Protein AF-A0A6M0SLJ3-F1 (afdb_monomer)

pLDDT: mean 90.62, std 9.74, range [48.72, 97.94]

Radius of gyration: 13.74 Å; Cα contacts (8 Å, |Δi|>4): 131; chains: 1; bounding box: 37×31×34 Å

Solvent-accessible surface area (backbone atoms only — not comparable to full-atom values): 4900 Å² total; per-residue (Å²): 132,86,58,67,67,47,37,54,52,41,53,52,51,47,52,48,25,61,68,64,41,78,36,74,42,58,49,100,84,68,49,77,43,29,29,4,39,68,77,52,101,50,31,32,41,36,32,31,76,84,76,57,31,41,35,35,32,49,76,88,35,81,78,49,72,47,44,55,84,47,65,60,63,60,55,46,48,73,57,48,55,70,62,70,76,110

Organism: Clostridium botulinum (NCBI:txid1491)

Foldseek 3Di:
DAPPVLLVVLVVQQCQQQVVQPDFDADPVRHTQWGGDDPDPFWTWIAGPPPQWIFIGGNRDTPDIDHSRDCVVVVCCVVVVVVVVD

Mean predicted aligned error: 4.45 Å

Structure (mmCIF, N/CA/C/O backbone):
data_AF-A0A6M0SLJ3-F1
#
_entry.id   AF-A0A6M0SLJ3-F1
#
loop_
_atom_site.group_PDB
_atom_site.id
_atom_site.type_symbol
_atom_site.label_atom_id
_atom_site.label_alt_id
_atom_site.label_comp_id
_atom_site.label_asym_id
_atom_site.label_entity_id
_atom_site.label_seq_id
_atom_site.pdbx_PDB_ins_code
_atom_site.Cartn_x
_atom_site.Cartn_y
_atom_site.Cartn_z
_atom_site.occupancy
_atom_site.B_iso_or_equiv
_atom_site.auth_seq_id
_atom_site.auth_comp_id
_atom_site.auth_asym_id
_atom_site.auth_atom_id
_atom_site.pdbx_PDB_model_num
ATOM 1 N N . MET A 1 1 ? 2.341 10.862 21.116 1.00 51.56 1 MET A N 1
ATOM 2 C CA . MET A 1 1 ? 2.076 12.155 20.445 1.00 51.56 1 MET A CA 1
ATOM 3 C C . MET A 1 1 ? 1.934 11.847 18.967 1.00 51.56 1 MET A C 1
ATOM 5 O O . MET A 1 1 ? 2.883 11.305 18.415 1.00 51.56 1 MET A O 1
ATOM 9 N N . LYS A 1 2 ? 0.767 12.092 18.361 1.00 58.59 2 LYS A N 1
ATOM 10 C CA . LYS A 1 2 ? 0.538 11.801 16.937 1.00 58.59 2 LYS A CA 1
ATOM 11 C C . LYS A 1 2 ? 1.409 12.737 16.093 1.00 58.59 2 LYS A C 1
ATOM 13 O O . LYS A 1 2 ? 1.412 13.945 16.340 1.00 58.59 2 LYS A O 1
ATOM 18 N N . ASN A 1 3 ? 2.189 12.198 15.157 1.00 77.12 3 ASN A N 1
ATOM 19 C CA . ASN A 1 3 ? 2.967 13.027 14.240 1.00 77.12 3 ASN A CA 1
ATOM 20 C C . ASN A 1 3 ? 2.054 13.460 13.086 1.00 77.12 3 ASN A C 1
ATOM 22 O O . ASN A 1 3 ? 1.827 12.708 12.142 1.00 77.12 3 ASN A O 1
ATOM 26 N N . ILE A 1 4 ? 1.522 14.677 13.200 1.00 79.88 4 ILE A N 1
ATOM 27 C CA . ILE A 1 4 ? 0.550 15.262 12.263 1.00 79.88 4 ILE A CA 1
ATOM 28 C C . ILE A 1 4 ? 1.086 15.282 10.820 1.00 79.88 4 ILE A C 1
ATOM 30 O O . ILE A 1 4 ? 0.299 15.234 9.876 1.00 79.88 4 ILE A O 1
ATOM 34 N N . ASP A 1 5 ? 2.407 15.354 10.627 1.00 84.25 5 ASP A N 1
ATOM 35 C CA . ASP A 1 5 ? 3.001 15.334 9.287 1.00 84.25 5 ASP A CA 1
ATOM 36 C C . ASP A 1 5 ? 2.924 13.940 8.643 1.00 84.25 5 ASP A C 1
ATOM 38 O O . ASP A 1 5 ? 2.508 13.812 7.491 1.00 84.25 5 ASP A O 1
ATOM 42 N N . ILE A 1 6 ? 3.218 12.885 9.414 1.00 87.00 6 ILE A N 1
ATOM 43 C CA . ILE A 1 6 ? 3.105 11.490 8.954 1.00 87.00 6 ILE A CA 1
ATOM 44 C C . ILE A 1 6 ? 1.665 11.184 8.558 1.00 87.00 6 ILE A C 1
ATOM 46 O O . ILE A 1 6 ? 1.420 10.677 7.468 1.00 87.00 6 ILE A O 1
ATOM 50 N N . GLU A 1 7 ? 0.713 11.551 9.413 1.00 90.25 7 GLU A N 1
ATOM 51 C CA . GLU A 1 7 ? -0.711 11.318 9.183 1.00 90.25 7 GLU A CA 1
ATOM 52 C C . GLU A 1 7 ? -1.194 11.993 7.890 1.00 90.25 7 GLU A C 1
ATOM 54 O O . GLU A 1 7 ? -1.834 11.368 7.043 1.00 90.25 7 GLU A O 1
ATOM 59 N N . LYS A 1 8 ? -0.831 13.264 7.675 1.00 91.56 8 LYS A N 1
ATOM 60 C CA . LYS A 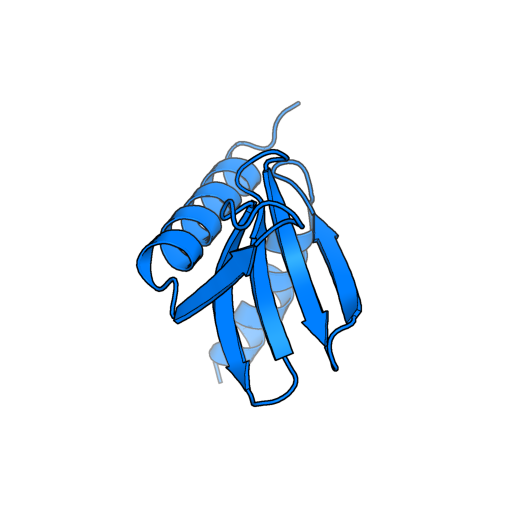1 8 ? -1.183 13.982 6.441 1.00 91.56 8 LYS A CA 1
ATOM 61 C C . LYS A 1 8 ? -0.593 13.318 5.2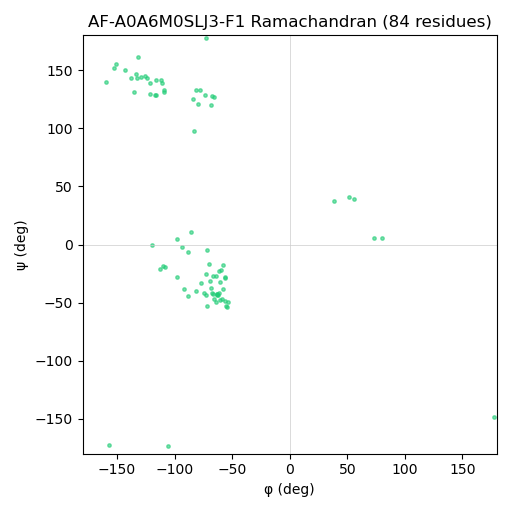00 1.00 91.56 8 LYS A C 1
ATOM 63 O O . LYS A 1 8 ? -1.272 13.249 4.175 1.00 91.56 8 LYS A O 1
ATOM 68 N N . LYS A 1 9 ? 0.659 12.856 5.261 1.00 91.25 9 LYS A N 1
ATOM 69 C CA . LYS A 1 9 ? 1.308 12.152 4.143 1.00 91.25 9 LYS A CA 1
ATOM 70 C C . LYS A 1 9 ? 0.650 10.805 3.886 1.00 91.25 9 LYS A C 1
ATOM 72 O O . LYS A 1 9 ? 0.366 10.494 2.734 1.00 91.25 9 LYS A O 1
ATOM 77 N N . PHE A 1 10 ? 0.323 10.068 4.941 1.00 94.62 10 PHE A N 1
ATOM 78 C CA . PHE A 1 10 ? -0.402 8.809 4.849 1.00 94.62 10 PHE A CA 1
ATOM 79 C C . PHE A 1 10 ? -1.714 8.983 4.080 1.00 94.62 10 PHE A C 1
ATOM 81 O O . PHE A 1 10 ? -1.900 8.350 3.044 1.00 94.62 10 PHE A O 1
ATOM 88 N N . PHE A 1 11 ? -2.570 9.925 4.488 1.00 95.12 11 PHE A N 1
ATOM 89 C CA . PHE A 1 11 ? -3.845 10.149 3.800 1.00 95.12 11 PHE A CA 1
ATOM 90 C C . PHE A 1 11 ? -3.695 10.687 2.370 1.00 95.12 11 PHE A C 1
ATOM 92 O O . PHE A 1 11 ? -4.541 10.406 1.523 1.00 95.12 11 PHE A O 1
ATOM 99 N N . LYS A 1 12 ? -2.613 11.410 2.049 1.00 94.25 12 LYS A N 1
ATOM 100 C CA . LYS A 1 12 ? -2.304 11.761 0.650 1.00 94.25 12 LYS A CA 1
ATOM 101 C C . LYS A 1 12 ? -2.031 10.516 -0.198 1.00 94.25 12 LYS A C 1
ATOM 103 O O . LYS A 1 12 ? -2.540 10.438 -1.312 1.00 94.25 12 LYS A O 1
ATOM 108 N N . VAL A 1 13 ? -1.267 9.554 0.324 1.00 93.75 13 VAL A N 1
ATOM 109 C CA . VAL A 1 13 ? -1.001 8.284 -0.370 1.00 93.75 13 VAL A CA 1
ATOM 110 C C . VAL A 1 13 ? -2.281 7.460 -0.501 1.00 93.75 13 VAL A C 1
ATOM 112 O O . VAL A 1 13 ? -2.555 6.957 -1.584 1.00 93.75 13 VAL A O 1
ATOM 115 N N . VAL A 1 14 ? -3.104 7.383 0.550 1.00 95.62 14 VAL A N 1
ATOM 116 C CA . VAL A 1 14 ? -4.418 6.715 0.500 1.00 95.62 14 VAL A CA 1
ATOM 117 C C . VAL A 1 14 ? -5.284 7.291 -0.619 1.00 95.62 14 VAL A C 1
ATOM 119 O O . VAL A 1 14 ? -5.709 6.549 -1.501 1.00 95.62 14 VAL A O 1
ATOM 122 N N . ASN A 1 15 ? -5.458 8.615 -0.651 1.00 95.31 15 ASN A N 1
ATOM 123 C CA . ASN A 1 15 ? -6.249 9.284 -1.686 1.00 95.31 15 ASN A CA 1
ATOM 124 C C . ASN A 1 15 ? -5.718 9.005 -3.099 1.00 95.31 15 ASN A C 1
ATOM 126 O O . ASN A 1 15 ? -6.500 8.841 -4.033 1.00 95.31 15 ASN A O 1
ATOM 130 N N . PHE A 1 16 ? -4.394 8.950 -3.268 1.00 94.06 16 PHE A N 1
ATOM 131 C CA . PHE A 1 16 ? -3.782 8.586 -4.544 1.00 94.06 16 PHE A CA 1
ATOM 132 C C . PHE A 1 16 ? -4.109 7.138 -4.939 1.00 94.06 16 PHE A C 1
ATOM 134 O O . PHE A 1 16 ? -4.567 6.897 -6.054 1.00 94.06 16 PHE A O 1
ATOM 141 N N . LEU A 1 17 ? -3.926 6.181 -4.025 1.00 95.44 17 LEU A N 1
ATOM 142 C CA . LEU A 1 17 ? -4.178 4.759 -4.278 1.00 95.44 17 LEU A CA 1
ATOM 143 C C . LEU A 1 17 ? -5.656 4.484 -4.587 1.00 95.44 17 LEU A C 1
ATOM 145 O O . LEU A 1 17 ? -5.961 3.747 -5.525 1.00 95.44 17 LEU A O 1
ATOM 149 N N . GLU A 1 18 ? -6.573 5.108 -3.848 1.00 92.38 18 GLU A N 1
ATOM 150 C CA . GLU A 1 18 ? -8.010 5.015 -4.113 1.00 92.38 18 GLU A CA 1
ATOM 151 C C . GLU A 1 18 ? -8.424 5.723 -5.410 1.00 92.38 18 GLU A C 1
ATOM 153 O O . GLU A 1 18 ? -9.364 5.279 -6.072 1.00 92.38 18 GLU A O 1
ATOM 158 N N . GLY A 1 19 ? -7.728 6.803 -5.779 1.00 88.88 19 GLY A N 1
ATOM 159 C CA . GLY A 1 19 ? -7.982 7.578 -6.992 1.00 88.88 19 GLY A CA 1
ATOM 160 C C . GLY A 1 19 ? -7.511 6.890 -8.275 1.00 88.88 19 GLY A C 1
ATOM 161 O O . GLY A 1 19 ? -8.237 6.906 -9.267 1.00 88.88 19 GLY A O 1
ATOM 162 N N . CYS A 1 20 ? -6.326 6.268 -8.266 1.00 86.38 20 CYS A N 1
ATOM 163 C CA . CYS A 1 20 ? -5.829 5.472 -9.393 1.00 86.38 20 CYS A CA 1
ATOM 164 C C . CYS A 1 20 ? -6.602 4.153 -9.528 1.00 86.38 20 CYS A C 1
ATOM 166 O O . CYS A 1 20 ? -7.122 3.863 -10.602 1.00 86.38 20 CYS A O 1
ATOM 168 N N . SER A 1 21 ? -6.689 3.380 -8.434 1.00 80.75 21 SER A N 1
ATOM 169 C CA . SER A 1 21 ? -7.453 2.130 -8.274 1.00 80.75 21 SER A CA 1
ATOM 170 C C . SER A 1 21 ? -7.464 1.171 -9.488 1.00 80.75 21 SER A C 1
ATOM 172 O O . SER A 1 21 ? -8.481 0.517 -9.743 1.00 80.75 21 SER A O 1
ATOM 174 N N . ASP A 1 22 ? -6.354 1.045 -10.221 1.00 91.88 22 ASP A N 1
ATOM 175 C CA . ASP A 1 22 ? -6.220 0.110 -11.351 1.00 91.88 22 ASP A CA 1
ATOM 176 C C . ASP A 1 22 ? -6.171 -1.367 -10.908 1.00 91.88 22 ASP A C 1
ATOM 178 O O . ASP A 1 22 ? -6.450 -2.268 -11.701 1.00 91.88 22 ASP A O 1
ATOM 182 N N . THR A 1 23 ? -5.899 -1.617 -9.622 1.00 93.50 23 THR A N 1
ATOM 183 C CA . THR A 1 23 ? -5.946 -2.941 -8.996 1.00 93.50 23 THR A CA 1
ATOM 184 C C . THR A 1 23 ? -6.879 -2.939 -7.791 1.00 93.50 23 THR A C 1
ATOM 186 O O . THR A 1 23 ? -6.938 -1.989 -7.006 1.00 93.50 23 THR A O 1
ATOM 189 N N . ILE A 1 24 ? -7.592 -4.053 -7.620 1.00 95.06 24 ILE A N 1
ATOM 190 C CA . ILE A 1 24 ? -8.488 -4.307 -6.491 1.00 95.06 24 ILE A CA 1
ATOM 191 C C . ILE A 1 24 ? -8.235 -5.700 -5.919 1.00 95.06 24 ILE A C 1
ATOM 193 O O . ILE A 1 24 ? -8.020 -6.658 -6.665 1.00 95.06 24 ILE A O 1
ATOM 197 N N . VAL A 1 25 ? -8.327 -5.830 -4.597 1.00 94.25 25 VAL A N 1
ATOM 198 C CA . VAL A 1 25 ? -8.331 -7.133 -3.920 1.00 94.25 25 VAL A CA 1
ATOM 199 C C . VAL A 1 25 ? -9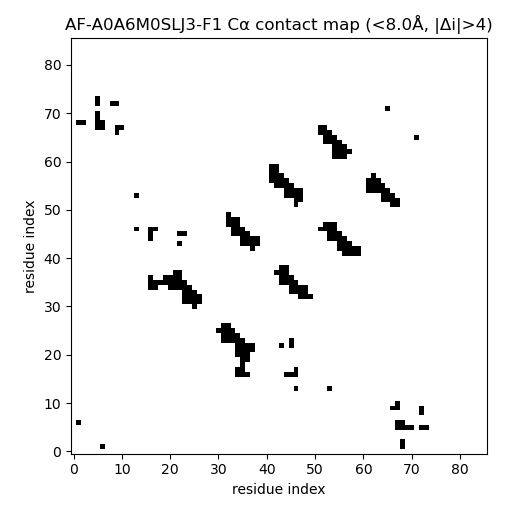.727 -7.383 -3.379 1.00 94.25 25 VAL A C 1
ATOM 201 O O . VAL A 1 25 ? -10.332 -6.517 -2.745 1.00 94.25 25 VAL A O 1
ATOM 204 N N . LYS A 1 26 ? -10.258 -8.575 -3.658 1.00 96.19 26 LYS A N 1
ATOM 205 C CA . LYS A 1 26 ? -11.563 -9.014 -3.169 1.00 96.19 26 LYS A CA 1
ATOM 206 C C . LYS A 1 26 ? -11.395 -10.145 -2.171 1.00 96.19 26 LYS A C 1
ATOM 208 O O . LYS A 1 26 ? -10.578 -11.040 -2.374 1.00 96.19 26 LYS A O 1
ATOM 213 N N . ASN A 1 27 ? -12.211 -10.139 -1.124 1.00 93.88 27 ASN A N 1
ATOM 214 C CA . ASN A 1 27 ? -12.308 -11.280 -0.225 1.00 93.88 27 ASN A CA 1
ATOM 215 C C . ASN A 1 27 ? -13.052 -12.456 -0.891 1.00 93.88 27 ASN A C 1
ATOM 217 O O . ASN A 1 27 ? -13.575 -12.351 -2.003 1.00 93.88 27 ASN A O 1
ATOM 221 N N . LYS A 1 28 ? -13.161 -13.580 -0.174 1.00 95.06 28 LYS A N 1
ATOM 222 C CA . LYS A 1 28 ? -13.841 -14.801 -0.650 1.00 95.06 28 LYS A CA 1
ATOM 223 C C . LYS A 1 28 ? -15.318 -14.618 -1.038 1.00 95.06 28 LYS A C 1
ATOM 225 O O . LYS A 1 28 ? -15.869 -15.478 -1.713 1.00 95.06 28 LYS A O 1
ATOM 230 N N . HIS A 1 29 ? -15.958 -13.532 -0.607 1.00 95.94 29 HIS A N 1
ATOM 231 C CA . HIS A 1 29 ? -17.347 -13.201 -0.935 1.00 95.94 29 HIS A CA 1
ATOM 232 C C . HIS A 1 29 ? -17.457 -12.198 -2.097 1.00 95.94 29 HIS A C 1
ATOM 234 O O . HIS A 1 29 ? -18.552 -11.742 -2.410 1.00 95.94 29 HIS A O 1
ATOM 240 N N . GLY A 1 30 ? -16.339 -11.822 -2.730 1.00 94.94 30 GLY A N 1
ATOM 241 C CA . GLY A 1 30 ? -16.312 -10.871 -3.841 1.00 94.94 30 GLY A CA 1
ATOM 242 C C . GLY A 1 30 ? -16.372 -9.395 -3.428 1.00 94.94 30 GLY A C 1
ATOM 243 O O . GLY A 1 30 ? -16.430 -8.533 -4.307 1.00 94.94 30 GLY A O 1
ATOM 244 N N . VAL A 1 31 ? -16.333 -9.092 -2.126 1.00 95.94 31 VAL A N 1
ATOM 245 C CA . VAL A 1 31 ? -16.306 -7.715 -1.607 1.00 95.94 31 VAL A CA 1
ATOM 246 C C . VAL A 1 31 ? -14.899 -7.151 -1.759 1.00 95.94 31 VAL A C 1
ATOM 248 O O . VAL A 1 31 ? -13.933 -7.828 -1.409 1.00 95.94 31 VAL A O 1
ATOM 251 N N . ILE A 1 32 ? -14.789 -5.928 -2.284 1.00 95.12 32 ILE A N 1
ATOM 252 C CA . ILE A 1 32 ? -13.514 -5.210 -2.408 1.00 95.12 32 ILE A CA 1
ATOM 253 C C . ILE A 1 32 ? -13.033 -4.848 -1.004 1.00 95.12 32 ILE A C 1
ATOM 255 O O . ILE A 1 32 ? -13.737 -4.140 -0.293 1.00 95.12 32 ILE A O 1
ATOM 259 N N . ILE A 1 33 ? -11.853 -5.338 -0.638 1.00 96.62 33 ILE A N 1
ATOM 260 C CA . ILE A 1 33 ? -11.201 -5.075 0.65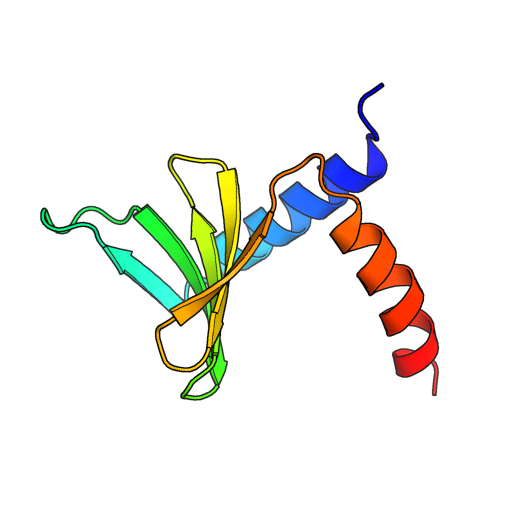2 1.00 96.62 33 ILE A CA 1
ATOM 261 C C . ILE A 1 33 ? -9.966 -4.186 0.503 1.00 96.62 33 ILE A C 1
ATOM 263 O O . ILE A 1 33 ? -9.549 -3.562 1.472 1.00 96.62 33 ILE A O 1
ATOM 267 N N . GLU A 1 34 ? -9.408 -4.081 -0.707 1.00 97.25 34 GLU A N 1
ATOM 268 C CA . GLU A 1 34 ? -8.275 -3.199 -0.983 1.00 97.25 34 GLU A CA 1
ATOM 269 C C . GLU A 1 34 ? -8.370 -2.562 -2.371 1.00 97.25 34 GLU A C 1
ATOM 271 O O . GLU A 1 34 ? -8.895 -3.173 -3.312 1.00 97.25 34 GLU A O 1
ATOM 276 N N . ARG A 1 35 ? -7.811 -1.356 -2.503 1.00 96.94 35 ARG A N 1
ATOM 277 C CA . ARG A 1 35 ? -7.679 -0.607 -3.764 1.00 96.94 35 ARG A CA 1
ATOM 278 C C . ARG A 1 35 ? -6.273 -0.053 -3.919 1.00 96.94 35 ARG A C 1
ATOM 280 O O . ARG A 1 35 ? -5.660 0.325 -2.927 1.00 96.94 35 ARG A O 1
ATOM 287 N N . GLY A 1 36 ? -5.763 0.030 -5.139 1.00 96.31 36 GLY A N 1
ATOM 288 C CA . GLY A 1 36 ? -4.462 0.652 -5.351 1.00 96.31 36 GLY A CA 1
ATOM 289 C C . GLY A 1 36 ? -3.983 0.628 -6.784 1.00 96.31 36 GLY A C 1
ATOM 290 O O . GLY A 1 36 ? -4.785 0.663 -7.714 1.00 96.31 36 GLY A O 1
ATOM 291 N N . THR A 1 37 ? -2.667 0.560 -6.949 1.00 96.12 37 THR A N 1
ATOM 292 C CA . THR A 1 37 ? -2.020 0.619 -8.258 1.00 96.12 37 THR A CA 1
ATOM 293 C C . THR A 1 37 ? -1.031 -0.522 -8.471 1.00 96.12 37 THR A C 1
ATOM 295 O O . THR A 1 37 ? -0.351 -0.985 -7.547 1.00 96.12 37 THR A O 1
ATOM 298 N N . THR A 1 38 ? -0.979 -0.986 -9.709 1.00 95.56 38 THR A N 1
ATOM 299 C CA . THR A 1 38 ? -0.012 -1.944 -10.229 1.00 95.56 38 THR A CA 1
ATOM 300 C C . THR A 1 38 ? 1.237 -1.183 -10.640 1.00 95.56 38 THR A C 1
ATOM 302 O O . THR A 1 38 ? 1.166 -0.232 -11.412 1.00 95.56 38 THR A O 1
ATOM 305 N N . ILE A 1 39 ? 2.385 -1.593 -10.108 1.00 94.75 39 ILE A N 1
ATOM 306 C CA . ILE A 1 39 ? 3.672 -0.968 -10.423 1.00 94.75 39 ILE A CA 1
ATOM 307 C C . ILE A 1 39 ? 4.280 -1.636 -11.659 1.00 94.75 39 ILE A C 1
ATOM 309 O O . ILE A 1 39 ? 4.748 -0.958 -12.568 1.00 94.75 39 ILE A O 1
ATOM 313 N N . ASP A 1 40 ? 4.233 -2.967 -11.693 1.00 94.56 40 ASP A N 1
ATOM 314 C CA . ASP A 1 40 ? 4.639 -3.819 -12.809 1.00 94.56 40 ASP A CA 1
ATOM 315 C C . ASP A 1 40 ? 3.918 -5.179 -12.705 1.00 94.56 40 ASP A C 1
ATOM 317 O O . ASP A 1 40 ? 3.041 -5.358 -11.857 1.00 94.56 40 ASP A O 1
ATOM 321 N N . ASP A 1 41 ? 4.278 -6.142 -13.557 1.00 93.62 41 ASP A N 1
ATOM 322 C CA . ASP A 1 41 ? 3.632 -7.461 -13.623 1.00 93.62 41 ASP A CA 1
ATOM 323 C C . ASP A 1 41 ? 3.640 -8.235 -12.289 1.00 93.62 41 ASP A C 1
ATOM 325 O O . ASP A 1 41 ? 2.732 -9.027 -12.025 1.00 93.62 41 ASP A O 1
ATOM 329 N N . ASP A 1 42 ? 4.642 -8.009 -11.435 1.00 96.06 42 ASP A N 1
ATOM 330 C CA . ASP A 1 42 ? 4.834 -8.744 -10.184 1.00 96.06 42 ASP A CA 1
ATOM 331 C C . ASP A 1 42 ? 4.516 -7.907 -8.937 1.00 96.06 42 ASP A C 1
ATOM 333 O O . ASP A 1 42 ? 4.308 -8.476 -7.856 1.00 96.06 42 ASP A O 1
ATOM 337 N N . ASN A 1 43 ? 4.494 -6.578 -9.059 1.00 97.44 43 ASN A N 1
ATOM 338 C CA . ASN A 1 43 ? 4.478 -5.656 -7.931 1.00 97.44 43 ASN A CA 1
ATOM 339 C C . ASN A 1 43 ? 3.253 -4.739 -7.935 1.00 97.44 43 ASN A C 1
ATOM 341 O O . ASN A 1 43 ? 2.853 -4.173 -8.952 1.00 97.44 43 ASN A O 1
ATOM 345 N N . ARG A 1 44 ? 2.676 -4.525 -6.751 1.00 96.69 44 ARG A N 1
ATOM 346 C CA . ARG A 1 44 ? 1.554 -3.596 -6.555 1.00 96.69 44 ARG A CA 1
ATOM 347 C C . ARG A 1 44 ? 1.544 -3.015 -5.156 1.00 96.69 44 ARG A C 1
ATOM 349 O O . ARG A 1 44 ? 2.036 -3.636 -4.211 1.00 96.69 44 ARG A O 1
ATOM 356 N N . ILE A 1 45 ? 0.928 -1.848 -5.041 1.00 97.25 45 ILE A N 1
ATOM 357 C CA . ILE A 1 45 ? 0.713 -1.151 -3.779 1.00 97.25 45 ILE A CA 1
ATOM 358 C C . ILE A 1 45 ? -0.786 -0.948 -3.614 1.00 97.25 45 ILE A C 1
ATOM 360 O O . ILE A 1 45 ? -1.449 -0.463 -4.530 1.00 97.25 45 ILE A O 1
ATOM 364 N N . THR A 1 46 ? -1.329 -1.324 -2.463 1.00 97.56 46 THR A N 1
ATOM 365 C CA . THR A 1 46 ? -2.760 -1.210 -2.169 1.00 97.56 46 THR A CA 1
ATOM 366 C C . THR A 1 46 ? -2.999 -0.566 -0.814 1.00 97.56 46 THR A C 1
ATOM 368 O O . THR A 1 46 ? -2.112 -0.489 0.031 1.00 97.56 46 THR A O 1
ATOM 371 N N . TYR A 1 47 ? -4.216 -0.081 -0.620 1.00 97.94 47 TYR A N 1
ATOM 372 C CA . TYR A 1 47 ? -4.745 0.405 0.637 1.00 97.94 47 TYR A CA 1
ATOM 373 C C . TYR A 1 47 ? -5.914 -0.478 1.076 1.00 97.94 47 TYR A C 1
ATOM 375 O O . TYR A 1 47 ? -6.829 -0.720 0.286 1.00 97.94 47 TYR A O 1
ATOM 383 N N . GLY A 1 48 ? -5.874 -0.957 2.321 1.00 97.12 48 GLY A N 1
ATOM 384 C CA . GLY A 1 48 ? -6.939 -1.735 2.946 1.00 97.12 48 GLY A CA 1
ATOM 385 C C . GLY A 1 48 ? -8.071 -0.856 3.456 1.00 97.12 48 GLY A C 1
ATOM 386 O O . GLY A 1 48 ? -7.868 -0.009 4.323 1.00 97.12 48 GLY A O 1
ATOM 387 N N . LEU A 1 49 ? -9.276 -1.098 2.941 1.00 94.31 49 LEU A N 1
ATOM 388 C CA . LEU A 1 49 ? -10.473 -0.308 3.245 1.00 94.31 49 LEU A CA 1
ATOM 389 C C . LEU A 1 49 ? -11.013 -0.565 4.660 1.00 94.31 49 LEU A C 1
ATOM 391 O O . LEU A 1 49 ? -11.667 0.305 5.228 1.00 94.31 49 LEU A O 1
ATOM 395 N N . ASP A 1 50 ? -10.724 -1.741 5.225 1.00 93.25 50 ASP A N 1
ATOM 396 C CA . ASP A 1 50 ? -11.236 -2.158 6.537 1.00 93.25 50 ASP A CA 1
ATOM 397 C C . ASP A 1 50 ? -10.231 -1.927 7.680 1.00 93.25 50 ASP A C 1
ATOM 399 O O . ASP A 1 50 ? -10.632 -1.732 8.827 1.00 93.25 50 ASP A O 1
ATOM 403 N N . ASP A 1 51 ? -8.925 -1.957 7.395 1.00 94.88 51 ASP A N 1
ATOM 404 C CA . ASP A 1 51 ? -7.865 -1.940 8.416 1.00 94.88 51 ASP A CA 1
ATOM 405 C C . ASP A 1 51 ? -6.906 -0.751 8.336 1.00 94.88 51 ASP A C 1
ATOM 407 O O . ASP A 1 51 ? -6.032 -0.613 9.193 1.00 94.88 51 ASP A O 1
ATOM 411 N N . ASN A 1 52 ? -7.100 0.140 7.362 1.00 95.06 52 ASN A N 1
ATOM 412 C CA . ASN A 1 52 ? -6.299 1.346 7.168 1.00 95.06 52 ASN A CA 1
ATOM 413 C C . ASN A 1 52 ? -4.792 1.060 7.035 1.00 95.06 52 ASN A C 1
ATOM 415 O O . ASN A 1 52 ? -3.962 1.808 7.559 1.00 95.06 52 ASN A O 1
ATOM 419 N N . LEU A 1 53 ? -4.423 -0.021 6.341 1.00 97.31 53 LEU A N 1
ATOM 420 C CA . LEU A 1 53 ? -3.026 -0.347 6.047 1.00 97.31 53 LEU A CA 1
ATOM 421 C C . LEU A 1 53 ? -2.708 -0.144 4.567 1.00 97.31 53 LEU A C 1
ATOM 423 O O . LEU A 1 53 ? -3.414 -0.638 3.689 1.00 97.31 53 LEU A O 1
ATOM 427 N N . ILE A 1 54 ? -1.594 0.531 4.291 1.00 97.56 54 ILE A N 1
ATOM 428 C CA . ILE A 1 54 ? -0.954 0.498 2.976 1.00 97.56 54 ILE A CA 1
ATOM 429 C C . ILE A 1 54 ? -0.119 -0.777 2.904 1.00 97.56 54 ILE A C 1
ATOM 431 O O . ILE A 1 54 ? 0.637 -1.075 3.830 1.00 97.56 54 ILE A O 1
ATOM 435 N N . ARG A 1 55 ? -0.240 -1.520 1.807 1.00 97.88 55 ARG A N 1
ATOM 436 C CA . ARG A 1 55 ? 0.406 -2.811 1.585 1.00 97.88 55 ARG A CA 1
ATOM 437 C C . ARG A 1 55 ? 1.196 -2.826 0.300 1.00 97.88 55 ARG A C 1
ATOM 439 O O . ARG A 1 55 ? 0.791 -2.250 -0.704 1.00 97.88 55 ARG A O 1
ATOM 446 N N . PHE A 1 56 ? 2.302 -3.546 0.338 1.00 97.44 56 PHE A N 1
ATOM 447 C CA . PHE A 1 56 ? 3.178 -3.780 -0.792 1.00 97.44 56 PHE A CA 1
ATOM 448 C C . PHE A 1 56 ? 3.181 -5.269 -1.065 1.00 97.44 56 PHE A C 1
ATOM 450 O O . PHE A 1 56 ? 3.440 -6.077 -0.168 1.00 97.44 56 PHE A O 1
ATOM 457 N N . TYR A 1 57 ? 2.935 -5.620 -2.318 1.00 97.69 57 TYR A N 1
ATOM 458 C CA . TYR A 1 57 ? 3.000 -6.990 -2.783 1.00 97.69 57 TYR A CA 1
ATOM 459 C C . TYR A 1 57 ? 4.105 -7.140 -3.813 1.00 97.69 57 TYR A C 1
ATOM 461 O O . TYR A 1 57 ? 4.267 -6.279 -4.673 1.00 97.69 57 TYR A O 1
ATOM 469 N N . SER A 1 58 ? 4.803 -8.271 -3.750 1.00 97.62 58 SER A N 1
ATOM 470 C CA . SER A 1 58 ? 5.725 -8.723 -4.786 1.00 97.62 58 SER A CA 1
ATOM 471 C C . SER A 1 58 ? 5.506 -10.207 -5.051 1.00 97.62 58 SER A C 1
ATOM 473 O O . SER A 1 58 ? 5.399 -11.004 -4.112 1.00 97.62 58 SER A O 1
ATOM 475 N N . LYS A 1 59 ? 5.387 -10.591 -6.326 1.00 96.25 59 LYS A N 1
ATOM 476 C CA . LYS A 1 59 ? 5.132 -11.978 -6.763 1.00 96.25 59 LYS A CA 1
ATOM 477 C C . LYS A 1 59 ? 3.931 -12.600 -6.043 1.00 96.25 59 LYS A C 1
ATOM 479 O O . LYS A 1 59 ? 3.966 -13.742 -5.579 1.00 96.25 59 LYS A O 1
ATOM 484 N N . GLY A 1 60 ? 2.881 -11.793 -5.878 1.00 92.00 60 GLY A N 1
ATOM 485 C CA . GLY A 1 60 ? 1.636 -12.178 -5.211 1.00 92.00 60 GLY A CA 1
ATOM 486 C C . GLY A 1 60 ? 1.706 -12.320 -3.685 1.00 92.00 60 GLY A C 1
ATOM 487 O O . GLY A 1 60 ? 0.711 -12.727 -3.091 1.00 92.00 60 GLY A O 1
ATOM 488 N N . LYS A 1 61 ? 2.830 -11.989 -3.037 1.00 96.25 61 LYS A N 1
ATOM 489 C CA . LYS A 1 61 ? 2.987 -12.049 -1.575 1.00 96.25 61 LYS A CA 1
ATOM 490 C C . LYS A 1 61 ? 3.091 -10.658 -0.976 1.00 96.25 61 LYS A C 1
ATOM 492 O O . LYS A 1 61 ? 3.783 -9.815 -1.536 1.00 96.25 61 LYS A O 1
ATOM 497 N N . GLU A 1 62 ? 2.438 -10.442 0.161 1.00 97.50 62 GLU A N 1
ATOM 498 C CA . GLU A 1 62 ? 2.637 -9.230 0.958 1.00 97.50 62 GLU A CA 1
ATOM 499 C C . GLU A 1 62 ? 4.074 -9.226 1.499 1.00 97.50 62 GLU A C 1
ATOM 501 O O . GLU A 1 62 ? 4.521 -10.213 2.087 1.00 97.50 62 GLU A O 1
ATOM 506 N N . ILE A 1 63 ? 4.807 -8.141 1.253 1.00 97.94 63 ILE A N 1
ATOM 507 C CA . ILE A 1 63 ? 6.199 -7.967 1.697 1.00 97.94 63 ILE A CA 1
ATOM 508 C C . ILE A 1 63 ? 6.349 -6.866 2.748 1.00 97.94 63 ILE A C 1
ATOM 510 O O . ILE A 1 63 ? 7.339 -6.845 3.475 1.00 97.94 63 ILE A O 1
ATOM 514 N N . LEU A 1 64 ? 5.382 -5.951 2.824 1.00 97.06 64 LEU A N 1
ATOM 515 C CA . LEU A 1 64 ? 5.367 -4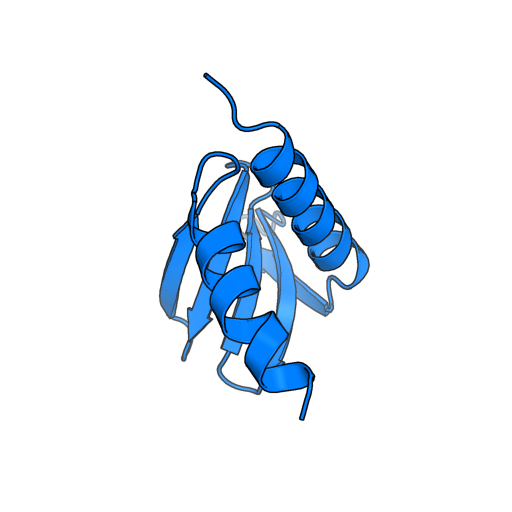.841 3.767 1.00 97.06 64 LEU A CA 1
ATOM 516 C C . LEU A 1 64 ? 3.933 -4.332 3.925 1.00 97.06 64 LEU A C 1
ATOM 518 O O . LEU A 1 64 ? 3.219 -4.170 2.936 1.00 97.06 64 LEU A O 1
ATOM 522 N N . SER A 1 65 ? 3.554 -4.005 5.156 1.00 97.31 65 SER A N 1
ATOM 523 C CA . SER A 1 65 ? 2.322 -3.282 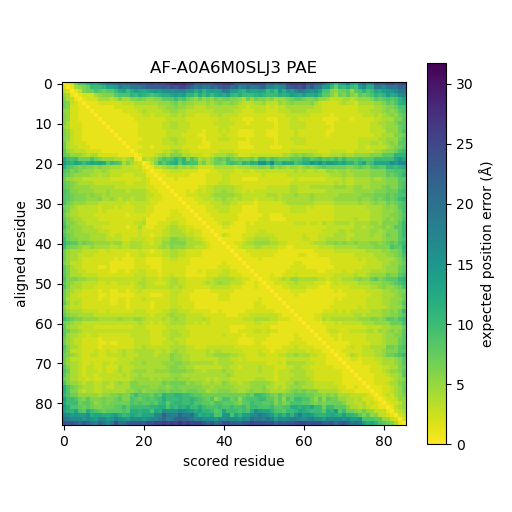5.464 1.00 97.31 65 SER A CA 1
ATOM 524 C C . SER A 1 65 ? 2.585 -2.231 6.532 1.00 97.31 65 SER A C 1
ATOM 526 O O . SER A 1 65 ? 3.348 -2.494 7.466 1.00 97.31 65 SER A O 1
ATOM 528 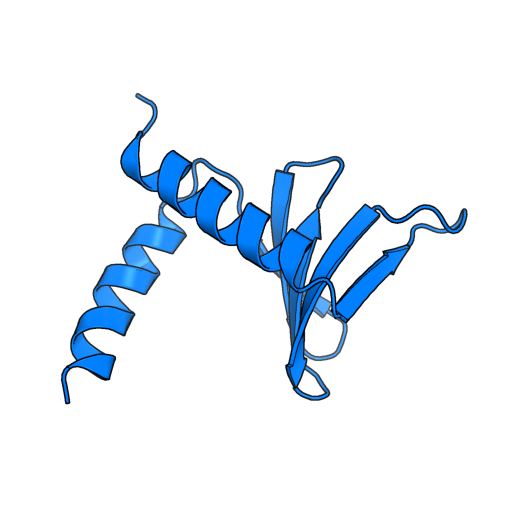N N . PHE A 1 66 ? 1.941 -1.072 6.444 1.00 96.81 66 PHE A N 1
ATOM 529 C CA . PHE A 1 66 ? 2.023 -0.060 7.492 1.00 96.81 66 PHE A CA 1
ATOM 530 C C . PHE A 1 66 ? 0.787 0.839 7.551 1.00 96.81 66 PHE A C 1
ATOM 532 O O . PHE A 1 66 ? 0.120 1.066 6.544 1.00 96.81 66 PHE A O 1
ATOM 539 N N . GLY A 1 67 ? 0.508 1.361 8.746 1.00 95.62 67 GLY A N 1
ATOM 540 C CA . GLY A 1 67 ? -0.585 2.299 9.004 1.00 95.62 67 GLY A CA 1
ATOM 541 C C . GLY A 1 67 ? -0.112 3.739 9.216 1.00 95.62 67 GLY A C 1
ATOM 542 O O . GLY A 1 67 ? 1.077 4.047 9.099 1.00 95.62 67 GLY A O 1
ATOM 543 N N . GLU A 1 68 ? -1.058 4.604 9.584 1.00 93.31 68 GLU A N 1
ATOM 544 C CA . GLU A 1 68 ? -0.881 6.061 9.707 1.00 93.31 68 GLU A CA 1
ATOM 545 C C . GLU A 1 68 ? 0.192 6.520 10.707 1.00 93.31 68 GLU A C 1
ATOM 547 O O . GLU A 1 68 ? 0.703 7.630 10.590 1.00 93.31 68 GLU A O 1
ATOM 552 N N . GLU A 1 69 ? 0.560 5.686 11.680 1.00 90.38 69 GLU A N 1
ATOM 553 C CA . GLU A 1 69 ? 1.567 6.030 12.694 1.00 90.38 69 GLU A CA 1
ATOM 554 C C . GLU A 1 69 ? 2.985 5.575 12.315 1.00 90.38 69 GLU A C 1
ATOM 556 O O . GLU A 1 69 ? 3.941 5.813 13.056 1.00 90.38 69 GLU A O 1
ATOM 561 N N . SER A 1 70 ? 3.146 4.908 11.169 1.00 91.69 70 SER A N 1
ATOM 562 C CA . SER A 1 70 ? 4.435 4.355 10.767 1.00 91.69 70 SER A CA 1
ATOM 563 C C . SER A 1 70 ? 5.405 5.446 10.300 1.00 91.69 70 SER A C 1
ATOM 565 O O . SER A 1 70 ? 5.085 6.207 9.383 1.00 91.69 70 SER A O 1
ATOM 567 N N . PRO A 1 71 ? 6.643 5.490 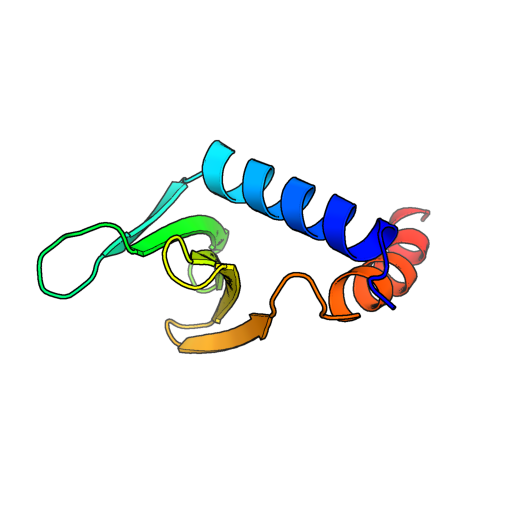10.828 1.00 90.81 71 PRO A N 1
ATOM 568 C CA . PRO A 1 71 ? 7.649 6.463 10.403 1.00 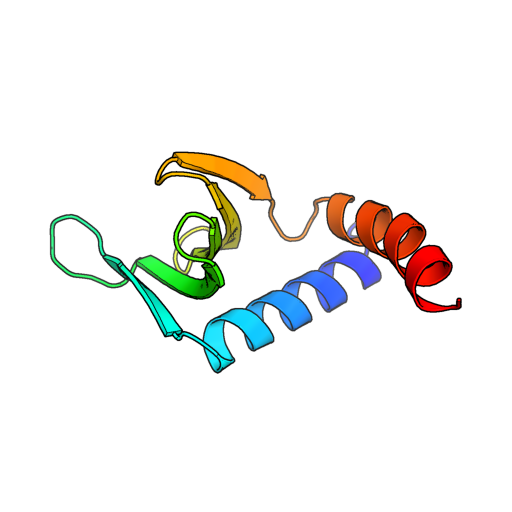90.81 71 PRO A CA 1
ATOM 569 C C . PRO A 1 71 ? 8.214 6.177 9.006 1.00 90.81 71 PRO A C 1
ATOM 571 O O . PRO A 1 71 ? 9.000 6.971 8.492 1.00 90.81 71 PRO A O 1
ATOM 574 N N . ILE A 1 72 ? 7.831 5.060 8.384 1.00 91.06 72 ILE A N 1
ATOM 575 C CA . ILE A 1 72 ? 8.410 4.592 7.126 1.00 91.06 72 ILE A CA 1
ATOM 576 C C . ILE A 1 72 ? 8.230 5.589 5.974 1.00 91.06 72 ILE A C 1
ATOM 578 O O . ILE A 1 72 ? 9.125 5.719 5.146 1.00 91.06 72 ILE A O 1
ATOM 582 N N . LEU A 1 73 ? 7.128 6.351 5.953 1.00 87.75 73 LEU A N 1
ATOM 583 C CA . LEU A 1 73 ? 6.903 7.384 4.937 1.00 87.75 73 LEU A CA 1
ATOM 584 C C . LEU A 1 73 ? 7.954 8.496 5.016 1.00 87.75 73 LEU A C 1
ATOM 586 O O . LEU A 1 73 ? 8.492 8.892 3.987 1.00 87.75 73 LEU A O 1
ATOM 590 N N . LEU A 1 74 ? 8.301 8.941 6.227 1.00 86.44 74 LEU A N 1
ATOM 591 C CA . LEU A 1 74 ? 9.365 9.931 6.421 1.00 86.44 74 LEU A CA 1
ATOM 592 C C . LEU A 1 74 ? 10.733 9.351 6.073 1.00 86.44 74 LEU A C 1
ATOM 594 O O . LEU A 1 74 ? 11.587 10.047 5.536 1.00 86.44 74 LEU A O 1
ATOM 598 N N . MET A 1 75 ? 10.968 8.076 6.394 1.00 88.88 75 MET A N 1
ATOM 599 C CA . MET A 1 75 ? 12.222 7.414 6.031 1.00 88.88 75 MET A CA 1
ATOM 600 C C . MET A 1 75 ? 12.390 7.353 4.510 1.00 88.88 75 MET A C 1
ATOM 602 O O . MET A 1 75 ? 13.474 7.647 4.017 1.00 88.88 75 MET A O 1
ATOM 606 N N . PHE A 1 76 ? 11.326 7.023 3.770 1.00 86.12 76 PHE A N 1
ATOM 607 C CA . PHE A 1 76 ? 11.363 7.002 2.310 1.00 86.12 76 PHE A CA 1
ATOM 608 C C . PHE A 1 76 ? 11.568 8.384 1.708 1.00 86.12 76 PHE A C 1
ATOM 610 O O . PHE A 1 76 ? 12.424 8.526 0.849 1.00 86.12 76 PHE A O 1
ATOM 617 N N . GLU A 1 77 ? 10.840 9.397 2.163 1.00 84.50 77 GLU A N 1
ATOM 618 C CA . GLU A 1 77 ? 10.996 10.774 1.681 1.00 84.50 77 GLU A CA 1
ATOM 619 C C . GLU A 1 77 ? 12.439 11.272 1.833 1.00 84.50 77 GLU A C 1
ATOM 621 O O . GLU A 1 77 ? 13.046 11.684 0.850 1.00 84.50 77 GLU A O 1
ATOM 626 N N . ASN A 1 78 ? 13.041 11.084 3.014 1.00 84.50 78 ASN A N 1
ATOM 627 C CA . ASN A 1 78 ? 14.434 11.464 3.273 1.00 84.50 78 ASN A CA 1
ATOM 628 C C . ASN A 1 78 ? 15.459 10.728 2.388 1.00 84.50 78 ASN A C 1
ATOM 630 O O . ASN A 1 78 ? 16.583 11.201 2.233 1.00 84.50 78 ASN A O 1
ATOM 634 N N . ILE A 1 79 ? 15.110 9.555 1.851 1.00 84.69 79 ILE A N 1
ATOM 635 C CA . ILE A 1 79 ? 15.973 8.781 0.947 1.00 84.69 79 ILE A CA 1
ATOM 636 C C . ILE A 1 79 ? 15.697 9.137 -0.519 1.00 84.69 79 ILE A C 1
ATOM 638 O O . ILE A 1 79 ? 16.630 9.186 -1.315 1.00 84.69 79 ILE A O 1
ATOM 642 N N . ILE A 1 80 ? 14.436 9.368 -0.887 1.00 82.62 80 ILE A N 1
ATOM 643 C CA . ILE A 1 80 ? 13.993 9.562 -2.272 1.00 82.62 80 ILE A CA 1
ATOM 644 C C . ILE A 1 80 ? 14.232 10.998 -2.744 1.00 82.62 80 ILE A C 1
ATOM 646 O O . ILE A 1 80 ? 14.650 11.175 -3.887 1.00 82.62 80 ILE A O 1
ATOM 650 N N . GLU A 1 81 ? 13.994 12.012 -1.903 1.00 78.56 81 GLU A N 1
ATOM 651 C CA . GLU A 1 81 ? 14.207 13.420 -2.277 1.00 78.56 81 GLU A CA 1
ATOM 652 C C . GLU A 1 81 ? 15.632 13.663 -2.808 1.00 78.56 81 GLU A C 1
ATOM 654 O O . GLU A 1 81 ? 15.751 14.136 -3.939 1.00 78.56 81 GLU A O 1
ATOM 659 N N . PRO A 1 82 ? 16.711 13.226 -2.122 1.00 78.19 82 PRO A N 1
ATOM 660 C CA . PRO A 1 82 ? 18.067 13.406 -2.636 1.00 78.19 82 PRO A CA 1
ATOM 661 C C . PRO A 1 82 ? 18.354 12.660 -3.941 1.00 78.19 82 PRO A C 1
ATOM 663 O O . PRO A 1 82 ? 19.241 13.065 -4.679 1.00 78.19 82 PRO A O 1
ATOM 666 N N . ILE A 1 83 ? 17.662 11.551 -4.227 1.00 80.38 83 ILE A N 1
ATOM 667 C CA . ILE A 1 83 ? 17.895 10.748 -5.440 1.00 80.38 83 ILE A CA 1
ATOM 668 C C . ILE A 1 83 ? 17.271 11.418 -6.670 1.00 80.38 83 ILE A C 1
ATOM 670 O O . ILE A 1 83 ? 17.819 11.308 -7.762 1.00 80.38 83 ILE A O 1
ATOM 674 N N . ASN A 1 84 ? 16.149 12.120 -6.495 1.00 71.00 84 ASN A N 1
ATOM 675 C CA . ASN A 1 84 ? 15.422 12.779 -7.583 1.00 71.00 84 ASN A CA 1
ATOM 676 C C . ASN A 1 84 ? 15.904 14.213 -7.875 1.00 71.00 84 ASN A C 1
ATOM 678 O O . ASN A 1 84 ? 15.443 14.816 -8.842 1.00 71.00 84 ASN A O 1
ATOM 682 N N . GLU A 1 85 ? 16.805 14.765 -7.058 1.00 62.19 85 GLU A N 1
ATOM 683 C CA . GLU A 1 85 ? 17.437 16.077 -7.275 1.00 62.19 85 GLU A CA 1
ATOM 684 C C . GLU A 1 85 ? 18.692 16.026 -8.179 1.00 62.19 85 GLU A C 1
ATOM 686 O O . GLU A 1 85 ? 19.400 17.029 -8.302 1.00 62.19 85 GLU A O 1
ATOM 691 N N . PHE A 1 86 ? 18.955 14.893 -8.845 1.00 48.72 86 PHE A N 1
ATOM 692 C CA . PHE A 1 86 ? 20.057 14.710 -9.803 1.00 48.72 86 PHE A CA 1
ATOM 693 C C . PHE A 1 86 ? 19.582 14.526 -11.247 1.00 48.72 86 PHE A C 1
ATOM 695 O O . PHE A 1 86 ? 18.665 13.708 -11.482 1.00 48.72 86 PHE A O 1
#

Nearest PDB structures (foldseek):
  4fw1-assembly1_B  TM=5.460E-01  e=1.872E+00  Rous sarcoma virus - Prague C
  5v8w-assembly1_A  TM=3.253E-01  e=1.872E+00  Homo sapiens
  7sn8-assembly1_I  TM=3.232E-01  e=2.595E+00  Drosophila melanogaster
  3s25-assembly1_A  TM=4.220E-01  e=7.874E+00  Agathobacter rectalis ATCC 33656
  1yqf-assembly1_B  TM=3.552E-01  e=9.578E+00  Leishmania major

Secondary structure (DSSP, 8-state):
---HHHHHHHHHHHHHHHHH--EEEE-TTS-EEEEEEE-SSSEEEEEETTT--EEEEETTEEEEEE-TT-THHHHHHHHHHHHHT-

Sequence (86 aa):
MKNIDIEKKFFKVVNFLEGCSDTIVKNKHGVIIERGTTIDDDNRITYGLDDNLIRFYSKGKEILSFGEESPILLMFENIIEPINEF